Protein AF-A0A8X6XXM4-F1 (afdb_monomer_lite)

Structure (mmCIF, N/CA/C/O backbone):
data_AF-A0A8X6XXM4-F1
#
_entry.id   AF-A0A8X6XXM4-F1
#
loop_
_atom_site.group_PDB
_atom_site.id
_atom_site.type_symbol
_atom_site.label_atom_id
_atom_site.label_alt_id
_atom_site.label_comp_id
_atom_site.label_asym_id
_atom_site.label_entity_id
_atom_site.label_seq_id
_atom_site.pdbx_PDB_ins_code
_atom_site.Cartn_x
_atom_site.Cartn_y
_atom_site.Cartn_z
_atom_site.occupancy
_atom_site.B_iso_or_equiv
_atom_site.auth_seq_id
_atom_site.auth_comp_id
_atom_site.auth_asym_id
_atom_site.auth_atom_id
_atom_site.pdbx_PDB_model_num
ATOM 1 N N . MET A 1 1 ? 24.782 16.063 -17.495 1.00 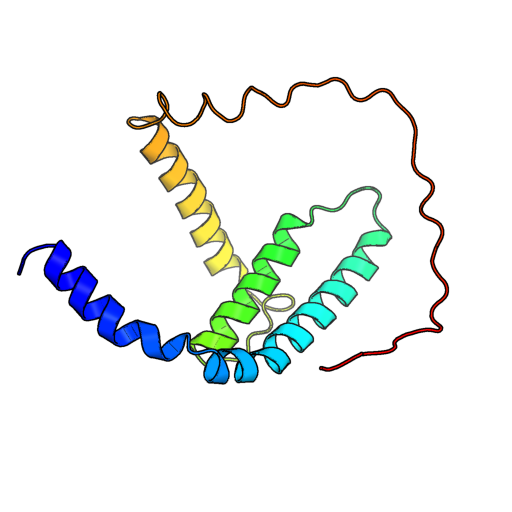55.62 1 MET A N 1
ATOM 2 C CA . MET A 1 1 ? 23.331 15.810 -17.681 1.00 55.62 1 MET A CA 1
ATOM 3 C C . MET A 1 1 ? 22.536 16.743 -16.781 1.00 55.62 1 MET A C 1
ATOM 5 O O . MET A 1 1 ? 22.703 16.664 -15.564 1.00 55.62 1 MET A O 1
ATOM 9 N N . GLY A 1 2 ? 21.720 17.622 -17.371 1.00 77.00 2 GLY A N 1
ATOM 10 C CA . GLY A 1 2 ? 20.821 18.517 -16.639 1.00 77.00 2 GLY A CA 1
ATOM 11 C C . GLY A 1 2 ? 19.745 17.760 -15.852 1.00 77.00 2 GLY A C 1
ATOM 12 O O . GLY A 1 2 ? 19.525 16.566 -16.064 1.00 77.00 2 GLY A O 1
ATOM 13 N N . SER A 1 3 ? 19.089 18.451 -14.915 1.00 82.38 3 SER A N 1
ATOM 14 C CA . SER A 1 3 ? 18.033 17.872 -14.066 1.00 82.38 3 SER A CA 1
ATOM 15 C C . SER A 1 3 ? 16.871 17.287 -14.892 1.00 82.38 3 SER A C 1
ATOM 17 O O . SER A 1 3 ? 16.381 16.197 -14.590 1.00 82.38 3 SER A O 1
ATOM 19 N N . ALA A 1 4 ? 16.508 17.946 -16.000 1.00 89.38 4 ALA A N 1
ATOM 20 C CA . ALA A 1 4 ? 15.462 17.500 -16.922 1.00 89.38 4 ALA A CA 1
ATOM 21 C C . ALA A 1 4 ? 15.795 16.157 -17.598 1.00 89.38 4 ALA A C 1
ATOM 23 O O . ALA A 1 4 ? 14.971 15.241 -17.609 1.00 89.38 4 ALA A O 1
ATOM 24 N N . GLU A 1 5 ? 17.035 15.987 -18.059 1.00 92.81 5 GLU A N 1
ATOM 25 C CA . GLU A 1 5 ? 17.438 14.785 -18.803 1.00 92.81 5 GLU A CA 1
ATOM 26 C C . GLU A 1 5 ? 17.500 13.566 -17.883 1.00 92.81 5 GLU A C 1
ATOM 28 O O . GLU A 1 5 ? 17.120 12.461 -18.274 1.00 92.81 5 GLU A O 1
ATOM 33 N N . LYS A 1 6 ? 17.894 13.779 -16.620 1.00 93.12 6 LYS A N 1
ATOM 34 C CA . LYS A 1 6 ? 17.838 12.752 -15.573 1.00 93.12 6 LYS A CA 1
ATOM 35 C C . LYS A 1 6 ? 16.396 12.334 -15.269 1.00 93.12 6 LYS A C 1
ATOM 37 O O . LYS A 1 6 ? 16.138 11.139 -15.133 1.00 93.12 6 LYS A O 1
ATOM 42 N N . TRP A 1 7 ? 15.457 13.279 -15.176 1.00 94.00 7 TRP A N 1
ATOM 43 C CA . TRP A 1 7 ? 14.037 12.972 -14.962 1.00 94.00 7 TRP A CA 1
ATOM 44 C C . TRP A 1 7 ? 13.443 12.200 -16.142 1.00 94.00 7 TRP A C 1
ATOM 46 O O . TRP A 1 7 ? 12.825 11.155 -15.938 1.00 94.00 7 TRP A O 1
ATOM 56 N N . LYS A 1 8 ? 13.697 12.661 -17.373 1.00 94.00 8 LYS A N 1
ATOM 57 C CA . LYS A 1 8 ? 13.203 12.024 -18.599 1.00 94.00 8 LYS A CA 1
ATOM 58 C C . LYS A 1 8 ? 13.688 10.579 -18.711 1.00 94.00 8 LYS A C 1
ATOM 60 O O . LYS A 1 8 ? 12.884 9.686 -18.974 1.00 94.00 8 LYS A O 1
ATOM 65 N N . ALA A 1 9 ? 14.976 10.339 -18.455 1.00 95.31 9 ALA A N 1
ATOM 66 C CA . ALA A 1 9 ? 15.553 8.997 -18.471 1.00 95.31 9 ALA A CA 1
ATOM 67 C C . ALA A 1 9 ? 14.915 8.075 -17.416 1.00 95.31 9 ALA A C 1
ATOM 69 O O . ALA A 1 9 ? 14.498 6.965 -17.741 1.00 95.31 9 ALA A O 1
ATOM 70 N N . ARG A 1 10 ? 14.767 8.545 -16.170 1.00 95.19 10 ARG A N 1
ATOM 71 C CA . ARG A 1 10 ? 14.143 7.763 -15.086 1.00 95.19 10 ARG A CA 1
ATOM 72 C C . ARG A 1 10 ? 12.671 7.475 -15.351 1.00 95.19 10 ARG A C 1
ATOM 74 O O . ARG A 1 10 ? 12.212 6.367 -15.101 1.00 95.19 10 ARG A O 1
ATOM 81 N N . ARG A 1 11 ? 11.924 8.449 -15.874 1.00 94.38 11 ARG A N 1
ATOM 82 C CA . ARG A 1 11 ? 10.501 8.263 -16.166 1.00 94.38 11 ARG A CA 1
ATOM 83 C C . ARG A 1 11 ? 10.297 7.263 -17.296 1.00 94.38 11 ARG A C 1
ATOM 85 O O . ARG A 1 11 ? 9.474 6.375 -17.140 1.00 94.38 11 ARG A O 1
ATOM 92 N N . LYS A 1 12 ? 11.119 7.321 -18.353 1.00 95.88 12 LYS A N 1
ATOM 93 C CA . LYS A 1 12 ? 11.111 6.315 -19.429 1.00 95.88 12 LYS A CA 1
ATOM 94 C C . LYS A 1 12 ? 11.322 4.889 -18.897 1.00 95.88 12 LYS A C 1
ATOM 96 O O . LYS A 1 12 ? 10.697 3.969 -19.408 1.00 95.88 12 LYS A O 1
ATOM 101 N N . LEU A 1 13 ? 12.163 4.719 -17.875 1.00 94.69 13 LEU A N 1
ATOM 102 C CA . LEU A 1 13 ? 12.399 3.426 -17.225 1.00 94.69 13 LEU A CA 1
ATOM 103 C C . LEU A 1 13 ? 11.219 2.965 -16.349 1.00 94.69 13 LEU A C 1
ATOM 105 O O . LEU A 1 13 ? 10.907 1.782 -16.341 1.00 94.69 13 LEU A O 1
ATOM 109 N N . LEU A 1 14 ? 10.576 3.877 -15.613 1.00 93.06 14 LEU A N 1
ATOM 110 C CA . LEU A 1 14 ? 9.532 3.539 -14.632 1.00 93.06 14 LEU A CA 1
ATOM 111 C C . LEU A 1 14 ? 8.121 3.435 -15.221 1.00 93.06 14 LEU A C 1
ATOM 113 O O . LEU A 1 14 ? 7.303 2.693 -14.690 1.00 93.06 14 LEU A O 1
ATOM 117 N N . THR A 1 15 ? 7.813 4.163 -16.298 1.00 92.44 15 THR A N 1
ATOM 118 C CA . THR A 1 15 ? 6.492 4.134 -16.947 1.00 92.44 15 THR A CA 1
ATOM 119 C C . THR A 1 15 ? 5.960 2.726 -17.257 1.00 92.44 15 THR A C 1
ATOM 121 O O . THR A 1 15 ? 4.780 2.513 -16.978 1.00 92.44 15 THR A O 1
ATOM 124 N N . PRO A 1 16 ? 6.746 1.750 -17.766 1.00 92.50 16 PRO A N 1
ATOM 125 C CA . PRO A 1 16 ? 6.212 0.412 -18.025 1.00 92.50 16 PRO A CA 1
ATOM 126 C C . PRO A 1 16 ? 5.704 -0.301 -16.766 1.00 92.50 16 PRO A C 1
ATOM 128 O O . PRO A 1 16 ? 4.760 -1.068 -16.882 1.00 92.50 16 PRO A O 1
ATOM 131 N N . CYS A 1 17 ? 6.239 -0.006 -15.571 1.00 87.81 17 CYS A N 1
ATOM 132 C CA . CYS A 1 17 ? 5.800 -0.617 -14.307 1.00 87.81 17 CYS A CA 1
ATOM 133 C C . CYS A 1 17 ? 4.368 -0.229 -13.898 1.00 87.81 17 CYS A C 1
ATOM 135 O O . CYS A 1 17 ? 3.786 -0.862 -13.026 1.00 87.81 17 CYS A O 1
ATOM 137 N N . PHE A 1 18 ? 3.800 0.804 -14.522 1.00 89.56 18 PHE A N 1
ATOM 138 C CA . PHE A 1 18 ? 2.440 1.282 -14.268 1.00 89.56 18 PHE A CA 1
ATOM 139 C C . PHE A 1 18 ? 1.519 1.046 -15.474 1.00 89.56 18 PHE A C 1
ATOM 141 O O . PHE A 1 18 ? 0.519 1.743 -15.640 1.00 89.56 18 PHE A O 1
ATOM 148 N N . HIS A 1 19 ? 1.857 0.082 -16.338 1.00 92.69 19 HIS A N 1
ATOM 149 C CA . HIS A 1 19 ? 0.964 -0.361 -17.406 1.00 92.69 19 HIS A CA 1
ATOM 150 C C . HIS A 1 19 ? -0.275 -1.054 -16.819 1.00 92.69 19 HIS A C 1
ATOM 152 O O . HIS A 1 19 ? -0.176 -1.764 -15.818 1.00 92.69 19 HIS A O 1
ATOM 158 N N . ALA A 1 20 ? -1.440 -0.888 -17.451 1.00 91.25 20 ALA A N 1
ATOM 159 C CA . ALA A 1 20 ? -2.715 -1.380 -16.922 1.00 91.25 20 ALA A CA 1
ATOM 160 C C . ALA A 1 20 ? -2.714 -2.893 -16.634 1.00 91.25 20 ALA A C 1
ATOM 162 O O . ALA A 1 20 ? -3.299 -3.319 -15.646 1.00 91.25 20 ALA A O 1
ATOM 163 N N . ASP A 1 21 ? -2.020 -3.696 -17.444 1.00 93.69 21 ASP A N 1
ATOM 164 C CA . ASP A 1 21 ? -1.882 -5.143 -17.213 1.00 93.69 21 ASP A CA 1
ATOM 165 C C . ASP A 1 21 ? -1.163 -5.480 -15.908 1.00 93.69 21 ASP A C 1
ATOM 167 O O . ASP A 1 21 ? -1.575 -6.387 -15.189 1.00 93.69 21 ASP A O 1
ATOM 171 N N . ILE A 1 22 ? -0.124 -4.715 -15.569 1.00 92.19 22 ILE A N 1
ATOM 172 C CA . ILE A 1 22 ? 0.605 -4.882 -14.311 1.00 92.19 22 ILE A CA 1
ATOM 173 C C . ILE A 1 22 ? -0.297 -4.467 -13.147 1.00 92.19 22 ILE A C 1
ATOM 175 O O . ILE A 1 22 ? -0.413 -5.194 -12.164 1.00 92.19 22 ILE A O 1
ATOM 179 N N . LEU A 1 23 ? -1.002 -3.339 -13.291 1.00 92.94 23 LEU A N 1
ATOM 180 C CA . LEU A 1 23 ? -1.925 -2.844 -12.268 1.00 92.94 23 LEU A CA 1
ATOM 181 C C . LEU A 1 23 ? -3.098 -3.802 -12.022 1.00 92.94 23 LEU A C 1
ATOM 183 O O . LEU A 1 23 ? -3.511 -3.975 -10.877 1.00 92.94 23 LEU A O 1
ATOM 187 N N . ARG A 1 24 ? -3.604 -4.471 -13.067 1.00 94.06 24 ARG A N 1
ATOM 188 C CA . ARG A 1 24 ? -4.609 -5.538 -12.936 1.00 94.06 24 ARG A CA 1
ATOM 189 C C . ARG A 1 24 ? -4.109 -6.683 -12.052 1.00 94.06 24 ARG A C 1
ATOM 191 O O . ARG A 1 24 ? -4.884 -7.213 -11.261 1.00 94.06 24 ARG A O 1
ATOM 198 N N . GLY A 1 25 ? -2.817 -7.004 -12.118 1.00 92.44 25 GLY A N 1
ATOM 199 C CA . GLY A 1 25 ? -2.174 -7.983 -11.237 1.00 92.44 25 GLY A CA 1
ATOM 200 C C . GLY A 1 25 ? -2.160 -7.592 -9.754 1.00 92.44 25 GLY A C 1
ATOM 201 O O . GLY A 1 25 ? -2.028 -8.467 -8.904 1.00 92.44 25 GLY A O 1
ATOM 202 N N . TYR A 1 26 ? -2.343 -6.310 -9.419 1.00 94.25 26 TYR A N 1
ATOM 203 C CA . TYR A 1 26 ? -2.377 -5.817 -8.036 1.00 94.25 26 TYR A CA 1
ATOM 204 C C . TYR A 1 26 ? -3.775 -5.808 -7.405 1.00 94.25 26 TYR A C 1
ATOM 206 O O . TYR A 1 26 ? -3.894 -5.629 -6.193 1.00 94.25 26 TYR A O 1
ATOM 214 N N . LEU A 1 27 ? -4.838 -6.048 -8.184 1.00 94.31 27 LEU A N 1
ATOM 215 C CA . LEU A 1 27 ? -6.212 -6.093 -7.668 1.00 94.31 27 LEU A CA 1
ATOM 216 C C . LEU A 1 27 ? -6.408 -7.076 -6.496 1.00 94.31 27 LEU A C 1
ATOM 218 O O . LEU A 1 27 ? -7.098 -6.703 -5.545 1.00 94.31 27 LEU A O 1
ATOM 222 N N . PRO A 1 28 ? -5.801 -8.283 -6.481 1.00 94.06 28 PRO A N 1
ATOM 223 C CA . PRO A 1 28 ? -5.903 -9.181 -5.332 1.00 94.06 28 PRO A CA 1
ATOM 224 C C . PRO A 1 28 ? -5.346 -8.566 -4.041 1.00 94.06 28 PRO A C 1
ATOM 226 O O . PRO A 1 28 ? -5.984 -8.669 -2.996 1.00 94.06 28 PRO A O 1
ATOM 229 N N . VAL A 1 29 ? -4.211 -7.861 -4.128 1.00 93.06 29 VAL A N 1
ATOM 230 C CA . VAL A 1 29 ? -3.584 -7.169 -2.989 1.00 93.06 29 VAL A CA 1
ATOM 231 C C . VAL A 1 29 ? -4.498 -6.056 -2.478 1.00 93.06 29 VAL A C 1
ATOM 233 O O . VAL A 1 29 ? -4.753 -5.953 -1.280 1.00 93.06 29 VAL A O 1
ATOM 236 N N . PHE A 1 30 ? -5.055 -5.246 -3.385 1.00 93.81 30 PHE A N 1
ATOM 237 C CA . PHE A 1 30 ? -5.987 -4.178 -3.011 1.00 93.81 30 PHE A CA 1
ATOM 238 C C . PHE A 1 30 ? -7.227 -4.732 -2.309 1.00 93.81 30 PHE A C 1
ATOM 240 O O . PHE A 1 30 ? -7.660 -4.170 -1.302 1.00 93.81 30 PHE A O 1
ATOM 247 N N . ASN A 1 31 ? -7.779 -5.838 -2.810 1.00 95.12 31 ASN A N 1
ATOM 248 C CA . ASN A 1 31 ? -8.942 -6.487 -2.216 1.00 95.12 31 ASN A CA 1
ATOM 249 C C . ASN A 1 31 ? -8.636 -7.045 -0.822 1.00 95.12 31 ASN A C 1
ATOM 251 O O . ASN A 1 31 ? -9.409 -6.795 0.102 1.00 95.12 31 ASN A O 1
ATOM 255 N N . GLU A 1 32 ? -7.507 -7.737 -0.640 1.00 93.00 32 GLU A N 1
ATOM 256 C CA . GLU A 1 32 ? -7.109 -8.275 0.666 1.00 93.00 32 GLU A CA 1
ATOM 257 C C . GLU A 1 32 ? -6.920 -7.151 1.700 1.00 93.00 32 GLU A C 1
ATOM 259 O O . GLU A 1 32 ? -7.511 -7.184 2.784 1.00 93.00 32 GLU A O 1
ATOM 264 N N . CYS A 1 33 ? -6.152 -6.113 1.356 1.00 92.44 33 CYS A N 1
ATOM 265 C CA . CYS A 1 33 ? -5.932 -4.955 2.224 1.00 92.44 33 CYS A CA 1
ATOM 266 C C . CYS A 1 33 ? -7.240 -4.205 2.538 1.00 92.44 33 CYS A C 1
ATOM 268 O O . CYS A 1 33 ? -7.460 -3.788 3.677 1.00 92.44 33 CYS A O 1
ATOM 270 N N . SER A 1 34 ? -8.146 -4.073 1.562 1.00 94.00 34 SER A N 1
ATOM 271 C CA . SER A 1 34 ? -9.449 -3.423 1.761 1.00 94.00 34 SER A CA 1
ATOM 272 C C . SER A 1 34 ? -10.355 -4.221 2.698 1.00 94.00 34 SER A C 1
ATOM 274 O O . SER A 1 34 ? -11.005 -3.637 3.562 1.00 94.00 34 SER A O 1
ATOM 276 N N . GLN A 1 35 ? -10.375 -5.551 2.582 1.00 94.50 35 GLN A N 1
ATOM 277 C CA . GLN A 1 35 ? -11.132 -6.415 3.492 1.00 94.50 35 GLN A CA 1
ATOM 278 C C . GLN A 1 35 ? -10.619 -6.302 4.933 1.00 94.50 35 GLN A C 1
ATOM 280 O O . GLN A 1 35 ? -11.422 -6.145 5.854 1.00 94.50 35 GLN A O 1
ATOM 285 N N . LYS A 1 36 ? -9.293 -6.292 5.127 1.00 91.19 36 LYS A N 1
ATOM 286 C CA . LYS A 1 36 ? -8.664 -6.066 6.441 1.00 91.19 36 LYS A CA 1
ATOM 287 C C . LYS A 1 36 ? -9.048 -4.708 7.035 1.00 91.19 36 LYS A C 1
ATOM 289 O O . LYS A 1 36 ? -9.390 -4.625 8.213 1.00 91.19 36 LYS A O 1
ATOM 294 N N . LEU A 1 37 ? -9.043 -3.651 6.220 1.00 92.81 37 LEU A N 1
ATOM 295 C CA . LEU A 1 37 ? -9.458 -2.315 6.653 1.00 92.81 37 LEU A CA 1
ATOM 296 C C . LEU A 1 37 ? -10.936 -2.276 7.057 1.00 92.81 37 LEU A C 1
ATOM 298 O O . LEU A 1 37 ? -11.267 -1.701 8.090 1.00 92.81 37 LEU A O 1
ATOM 302 N N . VAL A 1 38 ? -11.824 -2.899 6.277 1.00 94.00 38 VAL A N 1
ATOM 303 C CA . VAL A 1 38 ? -13.256 -2.977 6.609 1.00 94.00 38 VAL A CA 1
ATOM 304 C C . VAL A 1 38 ? -13.467 -3.701 7.935 1.00 94.00 38 VAL A C 1
ATOM 306 O O . VAL A 1 38 ? -14.244 -3.227 8.762 1.00 94.00 38 VAL A O 1
ATOM 309 N N . GLU A 1 39 ? -12.764 -4.808 8.169 1.00 91.94 39 GLU A N 1
ATOM 310 C CA . GLU A 1 39 ? -12.867 -5.542 9.431 1.00 91.94 39 GLU A CA 1
ATOM 311 C C . GLU A 1 39 ? -12.387 -4.703 10.624 1.00 91.94 39 GLU A C 1
ATOM 313 O O . GLU A 1 39 ? -13.047 -4.657 11.660 1.00 91.94 39 GLU A O 1
ATOM 318 N N . HIS A 1 40 ? -11.305 -3.941 10.457 1.00 89.12 40 HIS A N 1
ATOM 319 C CA . HIS A 1 40 ? -10.849 -3.001 11.478 1.00 89.12 40 HIS A CA 1
ATOM 320 C C . HIS A 1 40 ? -11.880 -1.903 11.762 1.00 89.12 40 HIS A C 1
ATOM 322 O O . HIS A 1 40 ? -12.231 -1.645 12.913 1.00 89.12 40 HIS A O 1
ATOM 328 N N . LEU A 1 41 ? -12.418 -1.277 10.713 1.00 91.00 41 LEU A N 1
ATOM 329 C CA . LEU A 1 41 ? -13.396 -0.198 10.849 1.00 91.00 41 LEU A CA 1
ATOM 330 C C . LEU A 1 41 ? -14.715 -0.682 11.463 1.00 91.00 41 LEU A C 1
ATOM 332 O O . LEU A 1 41 ? -15.338 0.066 12.211 1.00 91.00 41 LEU A O 1
ATOM 336 N N . ARG A 1 42 ? -15.120 -1.937 11.225 1.00 91.75 42 ARG A N 1
ATOM 337 C CA . ARG A 1 42 ? -16.273 -2.560 11.902 1.00 91.75 42 ARG A CA 1
ATOM 338 C C . ARG A 1 42 ? -16.090 -2.660 13.414 1.00 91.75 42 ARG A C 1
ATOM 340 O O . ARG A 1 42 ? -17.062 -2.563 14.152 1.00 91.75 42 ARG A O 1
ATOM 347 N N . GLN A 1 43 ? -14.868 -2.862 13.896 1.00 88.12 43 GLN A N 1
ATOM 348 C CA . GLN A 1 43 ? -14.597 -2.900 15.337 1.00 88.12 43 GLN A CA 1
ATOM 349 C C . GLN A 1 43 ? -14.625 -1.493 15.945 1.00 88.12 43 GLN A C 1
ATOM 351 O O . GLN A 1 43 ? -15.059 -1.311 17.084 1.00 88.12 43 GLN A O 1
ATOM 356 N N . GLU A 1 44 ? -14.225 -0.497 15.159 1.00 87.69 44 GLU A N 1
ATOM 357 C CA . GLU A 1 44 ? -14.226 0.912 15.536 1.00 87.69 44 GLU A CA 1
ATOM 358 C C . GLU A 1 44 ? -15.635 1.527 15.626 1.00 87.69 44 GLU A C 1
ATOM 360 O O . GLU A 1 44 ? -15.820 2.472 16.387 1.00 87.69 44 GLU A O 1
ATOM 365 N N . THR A 1 45 ? -16.664 0.959 14.974 1.00 87.31 45 THR A N 1
ATOM 366 C CA . THR A 1 45 ? -18.057 1.459 15.079 1.00 87.31 45 THR A CA 1
ATOM 367 C C . THR A 1 45 ? -18.659 1.351 16.482 1.00 87.31 45 THR A C 1
ATOM 369 O O . THR A 1 45 ? -19.763 1.832 16.715 1.00 87.31 45 THR A O 1
ATOM 372 N N . LYS A 1 46 ? -17.970 0.685 17.415 1.00 87.38 46 LYS A N 1
ATOM 373 C CA . LYS A 1 46 ? -18.352 0.613 18.833 1.00 87.38 46 LYS A CA 1
ATOM 374 C C . LYS A 1 46 ? -17.957 1.866 19.623 1.00 87.38 46 LYS A C 1
ATOM 376 O O . LYS A 1 46 ? -18.328 1.970 20.788 1.00 87.38 46 LYS A O 1
ATOM 381 N N . LYS A 1 47 ? -17.169 2.770 19.035 1.00 87.62 47 LYS A N 1
ATOM 382 C CA . LYS A 1 47 ? -16.710 4.017 19.659 1.00 87.62 47 LYS A CA 1
ATOM 383 C C . LYS A 1 47 ? -17.556 5.193 19.179 1.00 87.62 47 LYS A C 1
ATOM 385 O O . LYS A 1 47 ? -18.003 5.207 18.037 1.00 87.62 47 LYS A O 1
ATOM 390 N N . ASP A 1 48 ? -17.697 6.210 20.027 1.00 87.50 48 ASP A N 1
ATOM 391 C CA . ASP A 1 48 ? -18.418 7.442 19.675 1.00 87.50 48 ASP A CA 1
ATOM 392 C C . ASP A 1 48 ? -17.704 8.238 18.570 1.00 87.50 48 ASP A C 1
ATOM 394 O O . ASP A 1 48 ? -18.343 8.868 17.730 1.00 87.50 48 ASP A O 1
ATOM 398 N N . PHE A 1 49 ? -16.367 8.189 18.555 1.00 88.50 49 PHE A N 1
ATOM 399 C CA . PHE A 1 49 ? -15.526 8.837 17.553 1.00 88.50 49 PHE A CA 1
ATOM 400 C C . PHE A 1 49 ? -14.307 7.975 17.227 1.00 88.50 49 PHE A C 1
ATOM 402 O O . PHE A 1 49 ? -13.635 7.465 18.127 1.00 88.50 49 PHE A O 1
ATOM 409 N N . THR A 1 50 ? -13.977 7.894 15.937 1.00 87.25 50 THR A N 1
ATOM 410 C CA . THR A 1 50 ? -12.790 7.193 15.437 1.00 87.25 50 THR A CA 1
ATOM 411 C C . THR A 1 50 ? -12.036 8.062 14.439 1.00 87.25 50 THR A C 1
ATOM 413 O O . THR A 1 50 ? -12.611 8.604 13.496 1.00 87.25 50 THR A O 1
ATOM 416 N N . ASP A 1 51 ? -10.719 8.145 14.622 1.00 85.56 51 ASP A N 1
ATOM 417 C CA . ASP A 1 51 ? -9.805 8.699 13.628 1.00 85.56 51 ASP A CA 1
ATOM 418 C C . ASP A 1 51 ? -9.531 7.667 12.523 1.00 85.56 51 ASP A C 1
ATOM 420 O O . ASP A 1 51 ? -8.785 6.705 12.715 1.00 85.56 51 ASP A O 1
ATOM 424 N N . ILE A 1 52 ? -10.124 7.888 11.349 1.00 89.62 52 ILE A N 1
ATOM 425 C CA . ILE A 1 52 ? -9.965 7.020 10.175 1.00 89.62 52 ILE A CA 1
ATOM 426 C C . ILE A 1 52 ? -8.637 7.234 9.438 1.00 89.62 52 ILE A C 1
ATOM 428 O O . ILE A 1 52 ? -8.235 6.383 8.645 1.00 89.62 52 ILE A O 1
ATOM 432 N N . ALA A 1 53 ? -7.937 8.349 9.670 1.00 86.38 53 ALA A N 1
ATOM 433 C CA . ALA A 1 53 ? -6.745 8.684 8.897 1.00 86.38 53 ALA A CA 1
ATOM 434 C C . ALA A 1 53 ? -5.611 7.692 9.172 1.00 86.38 53 ALA A C 1
ATOM 436 O O . ALA A 1 53 ? -4.907 7.273 8.251 1.00 86.38 53 ALA A O 1
ATOM 437 N N . ASN A 1 54 ? -5.455 7.275 10.429 1.00 83.00 54 ASN A N 1
ATOM 438 C CA . ASN A 1 54 ? -4.460 6.285 10.828 1.00 83.00 54 ASN A CA 1
ATOM 439 C C . ASN A 1 54 ? -4.648 4.910 10.163 1.00 83.00 54 ASN A C 1
ATOM 441 O O . ASN A 1 54 ? -3.708 4.476 9.492 1.00 83.00 54 ASN A O 1
ATOM 445 N N . PRO A 1 55 ? -5.802 4.224 10.294 1.00 86.81 55 PRO A N 1
ATOM 446 C CA . PRO A 1 55 ? -5.991 2.914 9.676 1.00 86.81 55 PRO A CA 1
ATOM 447 C C . PRO A 1 55 ? -5.904 2.976 8.146 1.00 86.81 55 PRO A C 1
ATOM 449 O O . PRO A 1 55 ? -5.240 2.134 7.551 1.00 86.81 55 PRO A O 1
ATOM 452 N N . VAL A 1 56 ? -6.441 4.022 7.505 1.00 90.38 56 VAL A N 1
ATOM 453 C CA . VAL A 1 56 ? -6.316 4.203 6.046 1.00 90.38 56 VAL A CA 1
ATOM 454 C C . VAL A 1 56 ? -4.856 4.380 5.621 1.00 90.38 56 VAL A C 1
ATOM 456 O O . VAL A 1 56 ? -4.417 3.773 4.644 1.00 90.38 56 VAL A O 1
ATOM 459 N N . THR A 1 57 ? -4.076 5.181 6.355 1.00 87.56 57 THR A N 1
ATOM 460 C CA . THR A 1 57 ? -2.651 5.398 6.052 1.00 87.56 57 THR A CA 1
ATOM 461 C C . THR A 1 57 ? -1.845 4.106 6.196 1.00 87.56 57 THR A C 1
ATOM 463 O O . THR A 1 57 ? -0.972 3.836 5.372 1.00 87.56 57 THR A O 1
ATOM 466 N N . LEU A 1 58 ? -2.142 3.298 7.219 1.00 85.31 58 LEU A N 1
ATOM 467 C CA . LEU A 1 58 ? -1.500 1.999 7.439 1.00 85.31 58 LEU A CA 1
ATOM 468 C C . LEU A 1 58 ? -1.814 1.024 6.302 1.00 85.31 58 LEU A C 1
ATOM 470 O O . LEU A 1 58 ? -0.893 0.524 5.664 1.00 85.31 58 LEU A O 1
ATOM 474 N N . THR A 1 59 ? -3.094 0.844 5.972 1.00 89.88 59 THR A N 1
ATOM 475 C CA . THR A 1 59 ? -3.515 -0.027 4.865 1.00 89.88 59 THR A CA 1
ATOM 476 C C . THR A 1 59 ? -2.944 0.432 3.523 1.00 89.88 59 THR A C 1
ATOM 478 O O . THR A 1 59 ? -2.490 -0.387 2.731 1.00 89.88 59 THR A O 1
ATOM 481 N N . THR A 1 60 ? -2.890 1.742 3.268 1.00 91.12 60 THR A N 1
ATOM 482 C CA . THR A 1 60 ? -2.266 2.280 2.045 1.00 91.12 60 THR A CA 1
ATOM 483 C C . THR A 1 60 ? -0.788 1.902 1.968 1.00 91.12 60 THR A C 1
ATOM 485 O O . THR A 1 60 ? -0.277 1.595 0.893 1.00 91.12 60 THR A O 1
ATOM 488 N N . MET A 1 61 ? -0.091 1.898 3.106 1.00 88.38 61 MET A N 1
ATOM 489 C CA . MET A 1 61 ? 1.310 1.505 3.150 1.00 88.38 61 MET A CA 1
ATOM 490 C C . MET A 1 61 ? 1.505 0.017 2.858 1.00 88.38 61 MET A C 1
ATOM 492 O O . MET A 1 61 ? 2.428 -0.325 2.125 1.00 88.38 61 MET A O 1
ATOM 496 N N . GLU A 1 62 ? 0.637 -0.855 3.381 1.00 87.81 62 GLU A N 1
ATOM 497 C CA . GLU A 1 62 ? 0.654 -2.291 3.049 1.00 87.81 62 GLU A CA 1
ATOM 498 C C . GLU A 1 62 ? 0.510 -2.499 1.550 1.00 87.81 62 GLU A C 1
ATOM 500 O O . GLU A 1 62 ? 1.344 -3.160 0.941 1.00 87.81 62 GLU A O 1
ATOM 505 N N . VAL A 1 63 ? -0.486 -1.845 0.948 1.00 92.31 63 VAL A N 1
ATOM 506 C CA . VAL A 1 63 ? -0.741 -1.920 -0.489 1.00 92.31 63 VAL A CA 1
ATOM 507 C C . VAL A 1 63 ? 0.498 -1.524 -1.291 1.00 92.31 63 VAL A C 1
ATOM 509 O O . VAL A 1 63 ? 0.912 -2.243 -2.199 1.00 92.31 63 VAL A O 1
ATOM 512 N N . VAL A 1 64 ? 1.119 -0.390 -0.967 1.00 91.06 64 VAL A N 1
ATOM 513 C CA . VAL A 1 64 ? 2.306 0.091 -1.686 1.00 91.06 64 VAL A CA 1
ATOM 514 C C . VAL A 1 64 ? 3.488 -0.856 -1.492 1.00 91.06 64 VAL A C 1
ATOM 516 O O . VAL A 1 64 ? 4.195 -1.155 -2.451 1.00 91.06 64 VAL A O 1
ATOM 519 N N . VAL A 1 65 ? 3.707 -1.354 -0.275 1.00 88.81 65 VAL A N 1
ATOM 520 C CA . VAL A 1 65 ? 4.852 -2.224 0.000 1.00 88.81 65 VAL A CA 1
ATOM 521 C C . VAL A 1 65 ? 4.698 -3.589 -0.668 1.00 88.81 65 VAL A C 1
ATOM 523 O O . VAL A 1 65 ? 5.647 -4.090 -1.273 1.00 88.81 65 VAL A O 1
ATOM 526 N N . GLU A 1 66 ? 3.501 -4.160 -0.627 1.00 90.19 66 GLU A N 1
ATOM 527 C CA . GLU A 1 66 ? 3.220 -5.457 -1.230 1.00 90.19 66 GLU A CA 1
ATOM 528 C C . GLU A 1 66 ? 3.257 -5.383 -2.763 1.00 90.19 66 GLU A C 1
ATOM 530 O O . GLU A 1 66 ? 3.866 -6.237 -3.403 1.00 90.19 66 GLU A O 1
ATOM 535 N N . THR A 1 67 ? 2.726 -4.313 -3.366 1.00 91.50 67 THR A N 1
ATOM 536 C CA . THR A 1 67 ? 2.756 -4.138 -4.831 1.00 91.50 67 THR A CA 1
ATOM 537 C C . THR A 1 67 ? 4.131 -3.772 -5.386 1.00 91.50 67 THR A C 1
ATOM 539 O O . THR A 1 67 ? 4.496 -4.246 -6.462 1.00 91.50 67 THR A O 1
ATOM 542 N N . MET A 1 68 ? 4.913 -2.946 -4.680 1.00 88.19 68 MET A N 1
ATOM 543 C CA . MET A 1 68 ? 6.226 -2.500 -5.164 1.00 88.19 68 MET A CA 1
ATOM 544 C C . MET A 1 68 ? 7.356 -3.479 -4.847 1.00 88.19 68 MET A C 1
ATOM 546 O O . MET A 1 68 ? 8.281 -3.609 -5.647 1.00 88.19 68 MET A O 1
ATOM 550 N N . PHE A 1 69 ? 7.321 -4.126 -3.679 1.00 86.94 69 PHE A N 1
ATOM 551 C CA . PHE A 1 69 ? 8.426 -4.959 -3.196 1.00 86.94 69 PHE A CA 1
ATOM 552 C C . PHE A 1 69 ? 8.084 -6.451 -3.145 1.00 86.94 69 PHE A C 1
ATOM 554 O O . PHE A 1 69 ? 8.970 -7.252 -2.857 1.00 86.94 69 PHE A O 1
ATOM 561 N N . GLY A 1 70 ? 6.827 -6.838 -3.400 1.00 83.56 70 GLY A N 1
ATOM 562 C CA . GLY A 1 70 ? 6.384 -8.233 -3.302 1.00 83.56 70 GLY A CA 1
ATOM 563 C C . GLY A 1 70 ? 6.460 -8.794 -1.879 1.00 83.56 70 GLY A C 1
ATOM 564 O O . GLY A 1 70 ? 6.454 -10.008 -1.691 1.00 83.56 70 GLY A O 1
ATOM 565 N N . ALA A 1 71 ? 6.584 -7.923 -0.875 1.00 80.94 71 ALA A N 1
ATOM 566 C CA . ALA A 1 71 ? 6.723 -8.304 0.520 1.00 80.94 71 ALA A CA 1
ATOM 567 C C . ALA A 1 71 ? 5.366 -8.198 1.214 1.00 80.94 71 ALA A C 1
ATOM 569 O O . ALA A 1 71 ? 4.814 -7.105 1.337 1.00 80.94 71 ALA A O 1
ATOM 570 N N . LYS A 1 72 ? 4.853 -9.332 1.696 1.00 78.19 72 LYS A N 1
ATOM 571 C CA . LYS A 1 72 ? 3.618 -9.366 2.477 1.00 78.19 72 LYS A CA 1
ATOM 572 C C . LYS A 1 72 ? 3.895 -8.872 3.891 1.00 78.19 72 LYS A C 1
ATOM 574 O O . LYS A 1 72 ? 4.729 -9.433 4.603 1.00 78.19 72 LYS A O 1
ATOM 579 N N . ILE A 1 73 ? 3.213 -7.803 4.283 1.00 71.88 73 ILE A N 1
ATOM 580 C CA . ILE A 1 73 ? 3.405 -7.144 5.574 1.00 71.88 73 ILE A CA 1
ATOM 581 C C . ILE A 1 73 ? 2.055 -6.970 6.255 1.00 71.88 73 ILE A C 1
ATOM 583 O O . ILE A 1 73 ? 1.119 -6.429 5.679 1.00 71.88 73 ILE A O 1
ATOM 587 N N . GLU A 1 74 ? 1.979 -7.363 7.522 1.00 69.56 74 GLU A N 1
ATOM 588 C CA . GLU A 1 74 ? 0.806 -7.146 8.370 1.00 69.56 74 GLU A CA 1
ATOM 589 C C . GLU A 1 74 ? 0.991 -5.879 9.218 1.00 69.56 74 GLU A C 1
ATOM 591 O O . GLU A 1 74 ? 1.266 -5.941 10.418 1.00 69.56 74 GLU A O 1
ATOM 596 N N . SER A 1 75 ? 0.882 -4.701 8.602 1.00 62.75 75 SER A N 1
ATOM 597 C CA . SER A 1 75 ? 1.095 -3.409 9.276 1.00 62.75 75 SER A CA 1
ATOM 598 C C . SER A 1 75 ? 0.010 -3.086 10.309 1.00 62.75 75 SER A C 1
ATOM 600 O O . SER A 1 75 ? 0.281 -2.382 11.286 1.00 62.75 75 SER A O 1
ATOM 602 N N . LEU A 1 76 ? -1.199 -3.626 10.117 1.00 59.34 76 LEU A N 1
ATOM 603 C CA . LEU A 1 76 ? -2.322 -3.471 11.036 1.00 59.34 76 LEU A CA 1
ATOM 604 C C . LEU A 1 76 ? -2.100 -4.227 12.364 1.00 59.34 76 LEU A C 1
ATOM 606 O O . LEU A 1 76 ? -2.598 -3.798 13.404 1.00 59.34 76 LEU A O 1
ATOM 610 N N . HIS A 1 77 ? -1.311 -5.313 12.343 1.00 60.09 77 HIS A N 1
ATOM 611 C CA . HIS A 1 77 ? -1.044 -6.179 13.502 1.00 60.09 77 HIS A CA 1
ATOM 612 C C . HIS A 1 77 ? 0.393 -6.075 14.055 1.00 60.09 77 HIS A C 1
ATOM 614 O O . HIS A 1 77 ? 0.602 -6.333 15.240 1.00 60.09 77 HIS A O 1
ATOM 620 N N . SER A 1 78 ? 1.386 -5.654 13.259 1.00 56.94 78 SER A N 1
ATOM 621 C CA . SER A 1 78 ? 2.805 -5.639 13.647 1.00 56.94 78 SER A CA 1
ATOM 622 C C . SER A 1 78 ? 3.549 -4.356 13.236 1.00 56.94 78 SER A C 1
ATOM 624 O O . SER A 1 78 ? 3.574 -3.953 12.078 1.00 56.94 78 SER A O 1
ATOM 626 N N . ASN A 1 79 ? 4.185 -3.728 14.237 1.00 57.03 79 ASN A N 1
ATOM 627 C CA . ASN A 1 79 ? 5.396 -2.882 14.263 1.00 57.03 79 ASN A CA 1
ATOM 628 C C . ASN A 1 79 ? 5.792 -1.945 13.091 1.00 57.03 79 ASN A C 1
ATOM 630 O O . ASN A 1 79 ? 6.913 -1.432 13.092 1.00 57.03 79 ASN A O 1
ATOM 634 N N . PHE A 1 80 ? 4.888 -1.551 12.1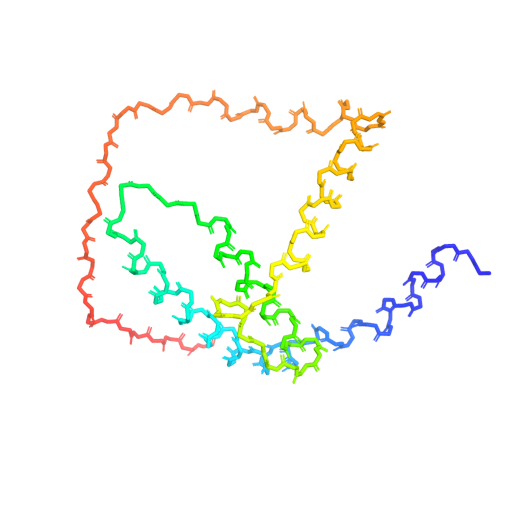91 1.00 65.19 80 PHE A N 1
ATOM 635 C CA . PHE A 1 80 ? 5.139 -0.453 11.235 1.00 65.19 80 PHE A CA 1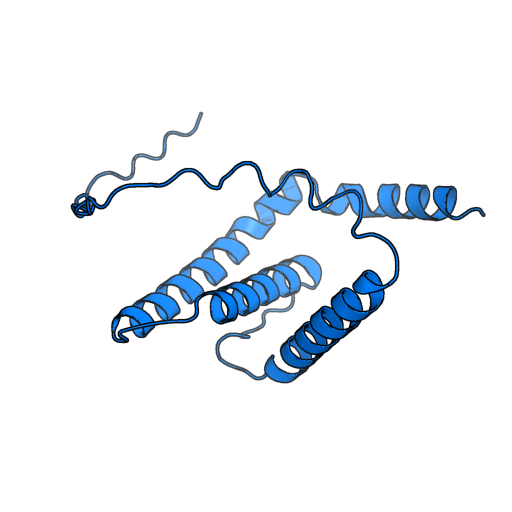
ATOM 636 C C . PHE A 1 80 ? 5.177 0.940 11.881 1.00 65.19 80 PHE A C 1
ATOM 638 O O . PHE A 1 80 ? 5.501 1.940 11.235 1.00 65.19 80 PHE A O 1
ATOM 645 N N . LYS A 1 81 ? 4.922 1.016 13.194 1.00 66.75 81 LYS A N 1
ATOM 646 C CA . LYS A 1 81 ? 4.947 2.249 13.992 1.00 66.75 81 LYS A CA 1
ATOM 647 C C . LYS A 1 81 ? 6.218 3.072 13.794 1.00 66.75 81 LYS A C 1
ATOM 649 O O . LYS A 1 81 ? 6.111 4.292 13.745 1.00 66.75 81 LYS A O 1
ATOM 654 N N . LYS A 1 82 ? 7.398 2.452 13.651 1.00 76.06 82 LYS A N 1
ATOM 655 C CA . LYS A 1 82 ? 8.665 3.191 13.463 1.00 76.06 82 LYS A CA 1
ATOM 656 C C . LYS A 1 82 ? 8.696 3.931 12.126 1.00 76.06 82 LYS A C 1
ATOM 658 O O . LYS A 1 82 ? 8.986 5.123 12.096 1.00 76.06 82 LYS A O 1
ATOM 663 N N . TYR A 1 83 ? 8.339 3.243 11.045 1.00 77.38 83 TYR A N 1
ATOM 664 C CA . TYR A 1 83 ? 8.312 3.818 9.703 1.00 77.38 83 TYR A CA 1
ATOM 665 C C . TYR A 1 83 ? 7.234 4.904 9.576 1.00 77.38 83 TYR A C 1
ATOM 667 O O . TYR A 1 83 ? 7.506 6.008 9.114 1.00 77.38 83 TYR A O 1
ATOM 675 N N . ILE A 1 84 ? 6.033 4.642 10.095 1.00 76.06 84 ILE A N 1
ATOM 676 C CA . ILE A 1 84 ? 4.924 5.603 10.072 1.00 76.06 84 ILE A CA 1
ATOM 677 C C . ILE A 1 84 ? 5.226 6.832 10.935 1.00 76.06 84 ILE A C 1
ATOM 679 O O . ILE A 1 84 ? 4.936 7.954 10.530 1.00 76.06 84 ILE A O 1
ATOM 683 N N . THR A 1 85 ? 5.852 6.650 12.099 1.00 81.38 85 THR A N 1
ATOM 684 C CA . THR A 1 85 ? 6.312 7.773 12.933 1.00 81.38 85 THR A CA 1
ATOM 685 C C . THR A 1 85 ? 7.351 8.616 12.197 1.00 81.38 85 THR A C 1
ATOM 687 O O . THR A 1 85 ? 7.257 9.841 12.213 1.00 81.38 85 THR A O 1
ATOM 690 N N . ALA A 1 86 ? 8.305 7.983 11.506 1.00 84.75 86 ALA A N 1
ATOM 691 C CA . ALA A 1 86 ? 9.297 8.696 10.706 1.00 84.75 86 ALA A CA 1
ATOM 692 C C . ALA A 1 86 ? 8.649 9.483 9.555 1.00 84.75 86 ALA A C 1
ATOM 694 O O . ALA A 1 86 ? 8.978 10.651 9.359 1.00 84.75 86 ALA A O 1
ATOM 695 N N . LEU A 1 87 ? 7.678 8.894 8.849 1.00 81.81 87 LEU A N 1
ATOM 696 C CA . LEU A 1 87 ? 6.925 9.585 7.799 1.00 81.81 87 LEU A CA 1
ATOM 697 C C . LEU A 1 87 ? 6.117 10.766 8.333 1.00 81.81 87 L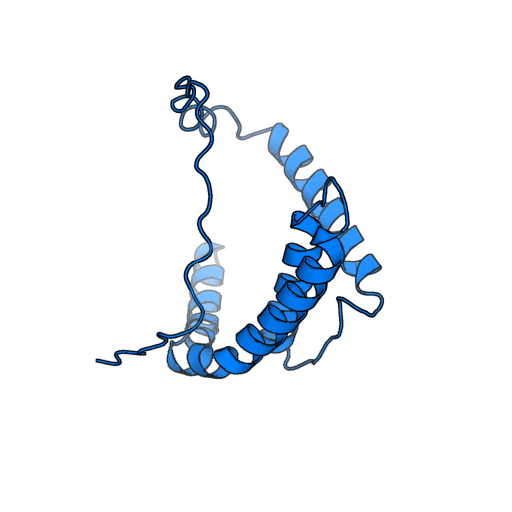EU A C 1
ATOM 699 O O . LEU A 1 87 ? 6.136 11.836 7.733 1.00 81.81 87 LEU A O 1
ATOM 703 N N . LYS A 1 88 ? 5.434 10.605 9.470 1.00 81.69 88 LYS A N 1
ATOM 704 C CA . LYS A 1 88 ? 4.692 11.697 10.115 1.00 81.69 88 LYS A CA 1
ATOM 705 C C . LYS A 1 88 ? 5.618 12.836 10.522 1.00 81.69 88 LYS A C 1
ATOM 707 O O . LYS A 1 88 ? 5.301 13.997 10.279 1.00 81.69 88 LYS A O 1
ATOM 712 N N . ARG A 1 89 ? 6.778 12.506 11.094 1.00 84.88 89 ARG A N 1
ATOM 713 C CA . ARG A 1 89 ? 7.804 13.490 11.445 1.00 84.88 89 ARG A CA 1
ATOM 714 C C . ARG A 1 89 ? 8.296 14.236 10.206 1.00 84.88 89 ARG A C 1
ATOM 716 O O . ARG A 1 89 ? 8.265 15.461 10.195 1.00 84.88 89 ARG A O 1
ATOM 723 N N . PHE A 1 90 ? 8.660 13.504 9.153 1.00 85.88 90 PHE A N 1
ATOM 724 C CA . PHE A 1 90 ? 9.067 14.098 7.883 1.00 85.88 90 PHE A CA 1
ATOM 725 C C . PHE A 1 90 ? 7.973 14.995 7.298 1.00 85.88 90 PHE A C 1
ATOM 727 O O . PHE A 1 90 ? 8.263 16.095 6.849 1.00 85.88 90 PHE A O 1
ATOM 734 N N . HIS A 1 91 ? 6.711 14.565 7.333 1.00 80.69 91 HIS A N 1
ATOM 735 C CA . HIS A 1 91 ? 5.582 15.346 6.837 1.00 80.69 91 HIS A CA 1
ATOM 736 C C . HIS A 1 91 ? 5.446 16.686 7.574 1.00 80.69 91 HIS A C 1
ATOM 738 O O . HIS A 1 91 ? 5.344 17.731 6.934 1.00 80.69 91 HIS A O 1
ATOM 744 N N . VAL A 1 92 ? 5.510 16.674 8.909 1.00 82.38 92 VAL A N 1
ATOM 745 C CA . VAL A 1 92 ? 5.438 17.894 9.729 1.00 82.38 92 VAL A CA 1
ATOM 746 C C . VAL A 1 92 ? 6.632 18.816 9.468 1.00 82.38 92 VAL A C 1
ATOM 748 O O . VAL A 1 92 ? 6.447 20.022 9.298 1.00 82.38 92 VAL A O 1
ATOM 751 N N . GLU A 1 93 ? 7.847 18.270 9.388 1.00 80.81 93 GLU A N 1
ATOM 752 C CA . GLU A 1 93 ? 9.067 19.037 9.101 1.00 80.81 93 GLU A CA 1
ATOM 753 C C . GLU A 1 93 ? 9.046 19.628 7.681 1.00 80.81 93 GLU A C 1
ATOM 755 O O . GLU A 1 93 ? 9.337 20.809 7.497 1.00 80.81 93 GLU A O 1
ATOM 760 N N . PHE A 1 94 ? 8.629 18.853 6.678 1.00 80.25 94 PHE A N 1
ATOM 761 C CA . PHE A 1 94 ? 8.529 19.291 5.286 1.00 80.25 94 PHE A CA 1
ATOM 762 C C . PHE A 1 94 ? 7.493 20.405 5.107 1.00 80.25 94 PHE A C 1
ATOM 764 O O . PHE A 1 94 ? 7.779 21.417 4.465 1.00 80.25 94 PHE A O 1
ATOM 771 N N . LEU A 1 95 ? 6.307 20.260 5.709 1.00 77.94 95 LEU A N 1
ATOM 772 C CA . LEU A 1 95 ? 5.289 21.313 5.692 1.00 77.94 95 LEU A CA 1
ATOM 773 C C . LEU A 1 95 ? 5.770 22.572 6.421 1.00 77.94 95 LEU A C 1
ATOM 775 O O . LEU A 1 95 ? 5.538 23.683 5.947 1.00 77.94 95 LEU A O 1
ATOM 779 N N . SER A 1 96 ? 6.494 22.411 7.530 1.00 76.00 96 SER A N 1
ATOM 780 C CA . SER A 1 96 ? 7.088 23.538 8.259 1.00 76.00 96 SER A CA 1
ATOM 781 C C . SER A 1 96 ? 8.188 24.232 7.447 1.00 76.00 96 SER A C 1
ATOM 783 O O . SER A 1 96 ? 8.288 25.453 7.477 1.00 76.00 96 SER A O 1
ATOM 785 N N . SER A 1 97 ? 8.952 23.478 6.652 1.00 65.69 97 SER A N 1
ATOM 786 C CA . SER A 1 97 ? 9.993 23.997 5.755 1.00 65.69 97 SER A CA 1
ATOM 787 C C . SER A 1 97 ? 9.428 24.700 4.510 1.00 65.69 97 SER A C 1
ATOM 789 O O . SER A 1 97 ? 10.081 25.577 3.950 1.00 65.69 97 SER A O 1
ATOM 791 N N . LYS A 1 98 ? 8.202 24.370 4.079 1.00 57.62 98 LYS A N 1
ATOM 792 C CA . LYS A 1 98 ? 7.518 25.040 2.955 1.00 57.62 98 LYS A CA 1
ATOM 793 C C . LYS A 1 98 ? 6.747 26.302 3.354 1.00 57.62 98 LYS A C 1
ATOM 795 O O . LYS A 1 98 ? 6.475 27.126 2.478 1.00 57.62 98 LYS A O 1
ATOM 800 N N . LYS A 1 99 ? 6.469 26.511 4.650 1.00 53.72 99 LYS A N 1
ATOM 801 C CA . LYS A 1 99 ? 5.863 27.758 5.161 1.00 53.72 99 LYS A CA 1
ATOM 802 C C . LYS A 1 99 ? 6.727 29.007 4.929 1.00 53.72 99 LYS A C 1
ATOM 804 O O . LYS A 1 99 ? 6.195 30.107 4.980 1.00 53.72 99 LYS A O 1
ATOM 809 N N . THR A 1 100 ? 8.016 28.872 4.614 1.00 53.91 100 THR A N 1
ATOM 810 C CA . THR A 1 100 ? 8.931 30.003 4.374 1.00 53.91 100 THR A CA 1
ATOM 811 C C . THR A 1 100 ? 9.083 30.439 2.909 1.00 53.91 100 THR A C 1
ATOM 813 O O . THR A 1 100 ? 9.903 31.315 2.653 1.00 53.91 100 THR A O 1
ATOM 816 N N . GLY A 1 101 ? 8.319 29.917 1.931 1.00 50.28 101 GLY A N 1
ATOM 817 C CA . GLY A 1 101 ? 8.561 30.347 0.538 1.00 50.28 101 GLY A CA 1
ATOM 818 C C . GLY A 1 101 ? 7.515 30.145 -0.562 1.00 50.28 101 GLY A C 1
ATOM 819 O O . GLY A 1 101 ? 7.864 30.415 -1.707 1.00 50.28 101 GLY A O 1
ATOM 820 N N . ALA A 1 102 ? 6.282 29.680 -0.313 1.00 50.84 102 ALA A N 1
ATOM 821 C CA . ALA A 1 102 ? 5.345 29.440 -1.434 1.00 50.84 102 ALA A CA 1
ATOM 822 C C . ALA A 1 102 ? 3.832 29.560 -1.137 1.00 50.84 102 ALA A C 1
ATOM 824 O O . ALA A 1 102 ? 3.020 29.066 -1.915 1.00 50.84 102 ALA A O 1
ATOM 825 N N . GLU A 1 103 ? 3.419 30.228 -0.060 1.00 42.28 103 GLU A N 1
ATOM 826 C CA . GLU A 1 103 ? 2.001 30.355 0.337 1.00 42.28 103 GLU A CA 1
ATOM 827 C C . GLU A 1 103 ? 1.440 31.773 0.099 1.00 42.28 103 GLU A C 1
ATOM 829 O O . GLU A 1 103 ? 0.791 32.355 0.957 1.00 42.28 103 GLU A O 1
ATOM 834 N N . ALA A 1 104 ? 1.680 32.352 -1.081 1.00 41.34 104 ALA A N 1
ATOM 835 C CA . ALA A 1 104 ? 0.924 33.529 -1.538 1.00 41.34 104 ALA A CA 1
ATOM 836 C C . ALA A 1 104 ? 0.049 33.250 -2.774 1.00 41.34 104 ALA A C 1
ATOM 838 O O . ALA A 1 104 ? -0.756 34.093 -3.154 1.00 41.34 104 ALA A O 1
ATOM 839 N N . SER A 1 105 ? 0.167 32.075 -3.407 1.00 38.38 105 SER A N 1
ATOM 840 C CA . SER A 1 105 ? -0.520 31.803 -4.684 1.00 38.38 105 SER A CA 1
ATOM 841 C C . SER A 1 105 ? -1.496 30.626 -4.646 1.00 38.38 105 SER A C 1
ATOM 843 O O . SER A 1 105 ? -2.392 30.569 -5.482 1.00 38.38 105 SER A O 1
ATOM 845 N N . PHE A 1 106 ? -1.368 29.695 -3.694 1.00 37.16 106 PHE A N 1
ATOM 846 C CA . PHE A 1 106 ? -2.216 28.494 -3.664 1.00 37.16 106 PHE A CA 1
ATOM 847 C C . PHE A 1 106 ? -3.424 28.622 -2.713 1.00 37.16 106 PHE A C 1
ATOM 849 O O . PHE A 1 106 ? -4.518 28.170 -3.054 1.0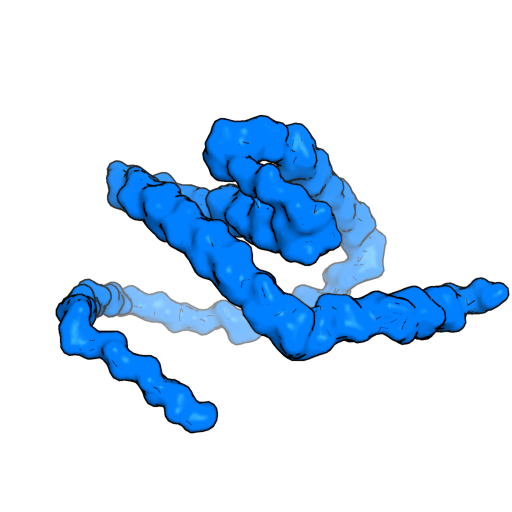0 37.16 106 PHE A O 1
ATOM 856 N N . VAL A 1 107 ? -3.306 29.380 -1.612 1.00 43.94 107 VAL A N 1
ATOM 857 C CA . VAL A 1 107 ? -4.429 29.767 -0.719 1.00 43.94 107 VAL A CA 1
ATOM 858 C C . VAL A 1 107 ? -5.191 30.983 -1.266 1.00 43.94 107 VAL A C 1
ATOM 860 O O . VAL A 1 107 ? -5.521 31.932 -0.570 1.00 43.94 107 VAL A O 1
ATOM 863 N N . SER A 1 108 ? -5.478 30.975 -2.564 1.00 33.06 108 SER A N 1
ATOM 864 C CA . SER A 1 108 ? -6.533 31.822 -3.138 1.00 33.06 108 SER A CA 1
ATOM 865 C C . SER A 1 108 ? -7.661 30.966 -3.724 1.00 33.06 108 SER A C 1
ATOM 867 O O . SER A 1 108 ? -8.819 31.371 -3.723 1.00 33.06 108 SER A O 1
ATOM 869 N N . SER A 1 109 ? -7.380 29.712 -4.109 1.00 38.09 109 SER A N 1
ATOM 870 C CA . SER A 1 109 ? -8.397 28.826 -4.701 1.00 38.09 109 SER A CA 1
ATOM 871 C C . SER A 1 109 ? -9.200 27.998 -3.689 1.00 38.09 109 SER A C 1
ATOM 873 O O . SER A 1 109 ? -10.222 27.425 -4.055 1.00 38.09 109 SER A O 1
ATOM 875 N N . THR A 1 110 ? -8.811 27.946 -2.411 1.00 42.47 110 THR A N 1
ATOM 876 C CA . THR A 1 110 ? -9.552 27.192 -1.377 1.00 42.47 110 THR A CA 1
ATOM 877 C C . THR A 1 110 ? -10.528 28.043 -0.560 1.00 42.47 110 THR A C 1
ATOM 879 O O . THR A 1 110 ? -11.287 27.490 0.232 1.00 42.47 110 THR A O 1
ATOM 882 N N . ASN A 1 111 ? -10.597 29.361 -0.790 1.00 34.91 111 ASN A N 1
ATOM 883 C CA . ASN A 1 111 ? -11.482 30.266 -0.041 1.00 34.91 111 ASN A CA 1
ATOM 884 C C . ASN A 1 111 ? -12.854 30.534 -0.702 1.00 34.91 111 ASN A C 1
ATOM 886 O O . ASN A 1 111 ? -13.594 31.401 -0.245 1.00 34.91 111 ASN A O 1
ATOM 890 N N . VAL A 1 112 ? -13.244 29.775 -1.739 1.00 42.22 112 VAL A N 1
ATOM 891 C CA . VAL A 1 112 ? -14.555 29.931 -2.420 1.00 42.22 112 VAL A CA 1
ATOM 892 C C . VAL A 1 112 ? -15.618 28.923 -1.943 1.00 42.22 112 VAL A C 1
ATOM 894 O O . VAL A 1 112 ? -16.757 28.953 -2.397 1.00 42.22 112 VAL A O 1
ATOM 897 N N . LEU A 1 113 ? -15.321 28.057 -0.968 1.00 40.62 113 LEU A N 1
ATOM 898 C CA . LEU A 1 113 ? -16.313 27.121 -0.411 1.00 40.62 113 LEU A CA 1
ATOM 899 C C . LEU A 1 113 ? -16.600 27.344 1.078 1.00 40.62 113 LEU A C 1
ATOM 901 O O . LEU A 1 113 ? -16.773 26.409 1.851 1.00 40.62 113 LEU A O 1
ATOM 905 N N . SER A 1 114 ? -16.793 28.611 1.445 1.00 44.12 114 SER A N 1
ATOM 906 C CA . SER A 1 114 ? -17.623 28.995 2.592 1.00 44.12 114 SER A CA 1
ATOM 907 C C . SER A 1 114 ? -19.050 29.295 2.116 1.00 44.12 114 SER A C 1
ATOM 909 O O . SER A 1 114 ? -19.468 30.448 2.058 1.00 44.12 114 SER A O 1
ATOM 911 N N . ARG A 1 115 ? -19.827 28.259 1.760 1.00 36.16 115 ARG A N 1
ATOM 912 C CA . ARG A 1 115 ? -21.289 28.380 1.591 1.00 36.16 115 ARG A CA 1
ATOM 913 C C . ARG A 1 115 ? -22.000 27.562 2.667 1.00 36.16 115 ARG A C 1
ATOM 915 O O . ARG A 1 115 ? -22.018 26.335 2.633 1.00 36.16 115 ARG A O 1
ATOM 922 N N . LYS A 1 116 ? -22.562 28.299 3.628 1.00 42.56 116 LYS A N 1
ATOM 923 C CA . LYS A 1 116 ? -23.483 27.897 4.704 1.00 42.56 116 LYS A CA 1
ATOM 924 C C . LY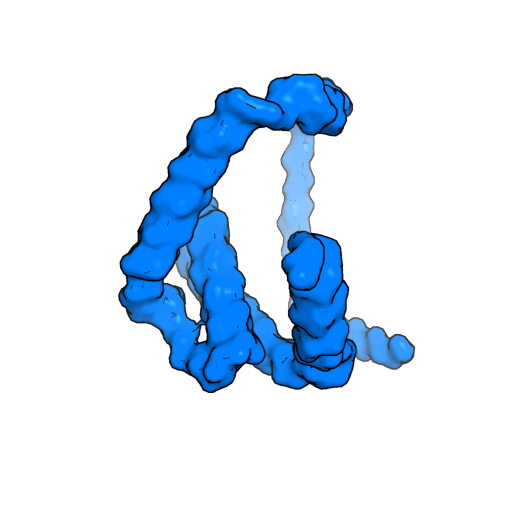S A 1 116 ? -24.400 26.746 4.250 1.00 42.56 116 LYS A C 1
ATOM 926 O O . LYS A 1 116 ? -25.268 26.964 3.408 1.00 42.56 116 LYS A O 1
ATOM 931 N N . ARG A 1 117 ? -24.238 25.536 4.799 1.00 32.78 117 ARG A N 1
ATOM 932 C CA . ARG A 1 117 ? -25.262 24.484 4.701 1.00 32.78 117 ARG A CA 1
ATOM 933 C C . ARG A 1 117 ? -26.040 24.442 6.006 1.00 32.78 117 ARG A C 1
ATOM 935 O O . ARG A 1 117 ? -25.504 24.110 7.057 1.00 32.78 117 ARG A O 1
ATOM 942 N N . HIS A 1 118 ? -27.292 24.870 5.892 1.00 32.97 118 HIS A N 1
ATOM 943 C CA . HIS A 1 118 ? -28.341 24.687 6.878 1.00 32.97 118 HIS A CA 1
ATOM 944 C C . HIS A 1 118 ? -28.421 23.223 7.324 1.00 32.97 118 HIS A C 1
ATOM 946 O O . HIS A 1 118 ? -28.146 22.298 6.560 1.00 32.97 118 HIS A O 1
ATOM 952 N N . THR A 1 119 ? -28.826 23.050 8.574 1.00 43.25 119 THR A N 1
ATOM 953 C CA . THR A 1 119 ? -29.161 21.782 9.205 1.00 43.25 119 THR A CA 1
ATOM 954 C C . THR A 1 119 ? -30.249 21.057 8.410 1.00 43.25 119 THR A C 1
ATOM 956 O O . THR A 1 119 ? -31.300 21.621 8.120 1.00 43.25 119 THR A O 1
ATOM 959 N N . THR A 1 120 ? -29.998 19.805 8.035 1.00 31.41 120 THR A N 1
ATOM 960 C CA . THR A 1 120 ? -31.017 18.756 7.839 1.00 31.41 120 THR A CA 1
ATOM 961 C C . THR A 1 120 ? -30.292 17.431 7.620 1.00 31.41 120 THR A C 1
ATOM 963 O O . THR A 1 120 ? -29.570 17.247 6.643 1.00 31.41 120 THR A O 1
ATOM 966 N N . SER A 1 121 ? -30.427 16.525 8.585 1.00 29.78 121 SER A N 1
ATOM 967 C CA . SER A 1 121 ? -29.797 15.205 8.589 1.00 29.78 121 SER A CA 1
ATOM 968 C C . SER A 1 121 ? -30.361 14.320 7.470 1.00 29.78 121 SER A C 1
ATOM 970 O O . SER A 1 121 ? -31.574 14.096 7.453 1.00 29.78 121 SER A O 1
ATOM 972 N N . PRO A 1 122 ? -29.542 13.744 6.573 1.00 32.56 122 PRO A N 1
ATOM 973 C CA . PRO A 1 122 ? -30.008 12.666 5.717 1.00 32.56 122 PRO A CA 1
ATOM 974 C C . PRO A 1 122 ? -29.988 11.353 6.512 1.00 32.56 122 PRO A C 1
ATOM 976 O O . PRO A 1 122 ? -28.942 10.897 6.972 1.00 32.56 122 PRO A O 1
ATOM 979 N N . LYS A 1 123 ? -31.165 10.744 6.695 1.00 34.50 123 LYS A N 1
ATOM 980 C CA . LYS A 1 123 ? -31.291 9.359 7.163 1.00 34.50 123 LYS A CA 1
ATOM 981 C C . LYS A 1 123 ? -30.674 8.444 6.104 1.00 34.50 123 LYS A C 1
ATOM 983 O O . LYS A 1 123 ? -31.178 8.382 4.987 1.00 34.50 123 LYS A O 1
ATOM 988 N N . ILE A 1 124 ? -29.609 7.732 6.455 1.00 35.38 124 ILE A N 1
ATOM 989 C CA . ILE A 1 124 ? -29.079 6.641 5.634 1.00 35.38 124 ILE A CA 1
ATOM 990 C C . ILE A 1 124 ? -30.019 5.450 5.841 1.00 35.38 124 ILE A C 1
ATOM 992 O O . ILE A 1 124 ? -30.010 4.823 6.898 1.00 35.38 124 ILE A O 1
ATOM 996 N N . GLN A 1 125 ? -30.882 5.176 4.863 1.00 31.73 125 GLN A N 1
ATOM 997 C CA . GLN A 1 125 ? -31.574 3.892 4.786 1.00 31.73 125 GLN A CA 1
ATOM 998 C C . GLN A 1 125 ? -30.576 2.852 4.273 1.00 31.73 125 GLN A C 1
ATOM 1000 O O . GLN A 1 125 ? -29.975 3.025 3.215 1.00 31.73 125 GLN A O 1
ATOM 1005 N N . LEU A 1 126 ? -30.383 1.792 5.058 1.00 38.56 126 LEU A N 1
ATOM 1006 C CA . LEU A 1 126 ? -29.634 0.605 4.664 1.00 38.56 126 LEU A CA 1
ATOM 1007 C C . LEU A 1 126 ? -30.311 -0.008 3.432 1.00 38.56 126 LEU A C 1
ATOM 1009 O O . LEU A 1 126 ? -31.434 -0.503 3.523 1.00 38.56 126 LEU A O 1
ATOM 1013 N N . LEU A 1 127 ? -29.644 0.055 2.280 1.00 36.00 127 LEU A N 1
ATOM 1014 C CA . LEU A 1 127 ? -30.064 -0.678 1.092 1.00 36.00 127 LEU A CA 1
ATOM 1015 C C . LEU A 1 127 ? -29.817 -2.175 1.349 1.00 36.00 127 LEU A C 1
ATOM 1017 O O . LEU A 1 127 ? -28.715 -2.568 1.732 1.00 36.00 127 LEU A O 1
ATOM 1021 N N . ASN A 1 128 ? -30.866 -2.984 1.191 1.00 29.86 128 ASN A N 1
ATOM 1022 C CA . ASN A 1 128 ? -30.858 -4.432 1.409 1.00 29.86 128 ASN A CA 1
ATOM 1023 C C . ASN A 1 128 ? -29.768 -5.157 0.583 1.00 29.86 128 ASN A C 1
ATOM 1025 O O . ASN A 1 128 ? -29.500 -4.761 -0.552 1.00 29.86 128 ASN A O 1
ATOM 1029 N N . PRO A 1 129 ? -29.192 -6.262 1.095 1.00 38.94 129 PRO A N 1
ATOM 1030 C CA . PRO A 1 129 ? -28.010 -6.923 0.528 1.00 38.94 129 PRO A CA 1
ATOM 1031 C C . PRO A 1 129 ? -28.265 -7.845 -0.688 1.00 38.94 129 PRO A C 1
ATOM 1033 O O . PRO A 1 129 ? -27.514 -8.795 -0.888 1.00 38.94 129 PRO A O 1
ATOM 1036 N N . SER A 1 130 ? -29.276 -7.594 -1.526 1.00 35.12 130 SER A N 1
ATOM 1037 C CA . SER A 1 130 ? -29.732 -8.588 -2.523 1.00 35.12 130 SER A CA 1
ATOM 1038 C C . SER A 1 130 ? -29.627 -8.190 -3.998 1.00 35.12 130 SER A C 1
ATOM 1040 O O . SER A 1 130 ? -30.396 -8.707 -4.805 1.00 35.12 130 SER A O 1
ATOM 1042 N N . THR A 1 131 ? -28.704 -7.315 -4.411 1.00 35.38 131 THR A N 1
ATOM 1043 C CA . THR A 1 131 ? -28.412 -7.146 -5.852 1.00 35.38 131 THR A CA 1
ATOM 1044 C C . THR A 1 131 ? -26.980 -6.662 -6.079 1.00 35.38 131 THR A C 1
ATOM 1046 O O . THR A 1 131 ? -26.701 -5.468 -6.079 1.00 35.38 131 THR A O 1
ATOM 1049 N N . VAL A 1 132 ? -26.060 -7.609 -6.263 1.00 34.16 132 VAL A N 1
ATOM 1050 C CA . VAL A 1 132 ? -24.788 -7.372 -6.953 1.00 34.16 132 VAL A CA 1
ATOM 1051 C C . VAL A 1 132 ? -24.959 -7.974 -8.342 1.00 34.16 132 VAL A C 1
ATOM 1053 O O . VAL A 1 132 ? -24.748 -9.168 -8.522 1.00 34.16 132 VAL A O 1
ATOM 1056 N N . GLU A 1 133 ? -25.384 -7.166 -9.311 1.00 30.61 133 GLU A N 1
ATOM 1057 C CA . GLU A 1 133 ? -25.124 -7.471 -10.718 1.00 30.61 133 GLU A CA 1
ATOM 1058 C C . GLU A 1 133 ? -23.899 -6.670 -11.150 1.00 30.61 133 GLU A C 1
ATOM 1060 O O . GLU A 1 133 ? -23.895 -5.439 -11.166 1.00 30.61 133 GLU A O 1
ATOM 1065 N N . ILE A 1 134 ? -22.826 -7.401 -11.439 1.00 33.00 134 ILE A N 1
ATOM 1066 C CA . ILE A 1 134 ? -21.642 -6.889 -12.116 1.00 33.00 134 ILE A CA 1
ATOM 1067 C C . ILE A 1 134 ? -21.973 -6.953 -13.606 1.00 33.00 134 ILE A C 1
ATOM 1069 O O . ILE A 1 134 ? -21.932 -8.030 -14.197 1.00 33.00 134 ILE A O 1
ATOM 1073 N N . ALA A 1 135 ? -22.313 -5.818 -14.209 1.00 27.27 135 ALA A N 1
ATOM 1074 C CA . ALA A 1 135 ? -22.281 -5.692 -15.659 1.00 27.27 135 ALA A CA 1
ATOM 1075 C C . ALA A 1 135 ? -20.829 -5.404 -16.076 1.00 27.27 135 ALA A C 1
ATOM 1077 O O . ALA A 1 135 ? -20.301 -4.326 -15.799 1.00 27.27 135 ALA A O 1
ATOM 1078 N N . CYS A 1 136 ? -20.176 -6.397 -16.683 1.00 29.75 136 CYS A N 1
ATOM 1079 C CA . CYS A 1 136 ? -19.013 -6.188 -17.541 1.00 29.75 136 CYS A CA 1
ATOM 1080 C C . CYS A 1 136 ? -19.518 -5.943 -18.966 1.00 29.75 136 CYS A C 1
ATOM 1082 O O . CYS A 1 136 ? -20.207 -6.808 -19.499 1.00 29.75 136 CYS A O 1
ATOM 1084 N N . ASP A 1 137 ? -19.116 -4.821 -19.558 1.00 34.72 137 ASP A N 1
ATOM 1085 C CA . ASP A 1 137 ? -18.899 -4.647 -21.000 1.00 34.72 137 ASP A CA 1
ATOM 1086 C C . ASP A 1 137 ? -17.530 -3.972 -21.186 1.00 34.72 137 ASP A C 1
ATOM 1088 O O . ASP A 1 137 ? -17.208 -3.066 -20.374 1.00 34.72 137 ASP A O 1
#

Foldseek 3Di:
DDPVVVVVVVCVVCVVCPPVVLVVVLVVVVVVLVVVLVVVVVVVVVDPDDDSPVSVVQSVVQSCCCSPPVDHDDSVVDDCCVVVVVVVVCVVVVVVVPVPPDPPPPVVVVPPPPDDDDDDDDDDDDDDPPDDDDDDD

Secondary structure (DSSP, 8-state):
--HHHHHHHHHHHHGGGG-HHHHHHTHHHHHHHHHHHHHHHHHHTTSS----HHHHHHHHHHHHHHHHH-----TTTS-THHHHHHHHHHHHHHHHHHTTT-TTSSTTSSTT--------PPP-----S--------

Organism: NCBI:txid2747483

Radius of gyration: 21.1 Å; chains: 1; bounding box: 55×43×41 Å

Sequence (137 aa):
MGSAEKWKARRKLLTPCFHADILRGYLPVFNECSQKLVEHLRQETKKDFTDIANPVTLTTMEVVVETMFGAKIESLHSNFKKYITALKRFHVEFLSSKKTGAEASFVSSTNVLSRKRHTTSPKIQLLNPSTVEIACD

pLDDT: mean 71.81, std 23.36, range [27.27, 95.88]

InterPro domains:
  IPR001128 Cytochrome P450 [PF00067] (4-91)
  IPR002402 Cytochrome P450, E-class, group II [PR00464] (4-24)
  IPR002402 Cytochrome P450, E-class, group II [PR00464] (58-76)
  IPR036396 Cytochrome P450 superfamily [G3DSA:1.10.630.10] (1-125)
  IPR036396 Cytochrome P450 superfamily [SSF48264] (4-95)
  IPR050196 Cytochrome P450 Monooxygenases [PTHR24291] (4-92)